Protein AF-A0A833SDC9-F1 (afdb_monomer_lite)

Sequence (68 aa):
MSASGVHNHHLTKDRWESYAENRAVNDPCLTNDVEVLHKAGANVKGTLQYLHECAGRKTTLKDVHDMV

Structure (mmCIF, N/CA/C/O backbone):
data_AF-A0A833SDC9-F1
#
_entry.id   AF-A0A833SDC9-F1
#
loop_
_atom_site.group_PDB
_atom_site.id
_atom_site.type_symbol
_atom_site.label_atom_id
_atom_site.label_alt_id
_atom_site.label_comp_id
_atom_site.label_asym_id
_atom_site.label_entity_id
_atom_site.label_seq_id
_atom_site.pdbx_PDB_ins_co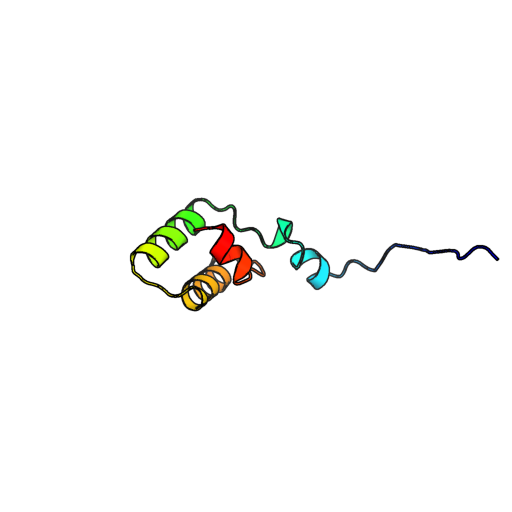de
_atom_site.Cartn_x
_atom_site.Cartn_y
_atom_site.Cartn_z
_atom_site.occupancy
_atom_site.B_iso_or_equiv
_atom_site.auth_seq_id
_atom_site.auth_comp_id
_atom_site.auth_asym_id
_atom_site.auth_atom_id
_atom_site.pdbx_PDB_model_num
ATOM 1 N N . MET A 1 1 ? 13.263 -2.368 -47.458 1.00 39.69 1 MET A N 1
ATOM 2 C CA . MET A 1 1 ? 13.885 -2.007 -46.168 1.00 39.69 1 MET A CA 1
ATOM 3 C C . MET A 1 1 ? 13.001 -2.562 -45.071 1.00 39.69 1 MET A C 1
ATOM 5 O O . MET A 1 1 ? 11.917 -2.039 -44.858 1.00 39.69 1 MET A O 1
ATOM 9 N N . SER A 1 2 ? 13.400 -3.674 -44.462 1.00 51.84 2 SER A N 1
ATOM 10 C CA . SER A 1 2 ? 12.651 -4.284 -43.363 1.00 51.84 2 SER A CA 1
ATOM 11 C C . SER A 1 2 ? 13.151 -3.650 -42.072 1.00 51.84 2 SER A C 1
ATOM 13 O O . SER A 1 2 ? 14.328 -3.787 -41.747 1.00 51.84 2 SER A O 1
ATOM 15 N N . ALA A 1 3 ? 12.297 -2.911 -41.366 1.00 59.69 3 ALA A N 1
ATOM 16 C CA . ALA A 1 3 ? 12.620 -2.451 -40.023 1.00 59.69 3 ALA A CA 1
ATOM 17 C C . ALA A 1 3 ? 12.753 -3.695 -39.134 1.00 59.69 3 ALA A C 1
ATOM 19 O O . ALA A 1 3 ? 11.748 -4.316 -38.790 1.00 59.69 3 ALA A O 1
ATOM 20 N N . SER A 1 4 ? 13.982 -4.109 -38.811 1.00 61.03 4 SER A N 1
ATOM 21 C CA . SER A 1 4 ? 14.214 -5.192 -37.856 1.00 61.03 4 SER A CA 1
ATOM 22 C C . SER A 1 4 ? 13.930 -4.657 -36.454 1.00 61.03 4 SER A C 1
ATOM 24 O O . SER A 1 4 ? 14.827 -4.231 -35.725 1.00 61.03 4 SER A O 1
ATOM 26 N N . GLY A 1 5 ? 12.653 -4.591 -36.098 1.00 58.38 5 GLY A N 1
ATOM 27 C CA . GLY A 1 5 ? 12.243 -4.260 -34.750 1.00 58.38 5 GLY A CA 1
ATOM 28 C C . GLY A 1 5 ? 12.589 -5.421 -33.829 1.00 58.38 5 GLY A C 1
ATOM 29 O O . GLY A 1 5 ? 11.853 -6.393 -33.727 1.00 58.38 5 GLY A O 1
ATOM 30 N N . VAL A 1 6 ? 13.721 -5.332 -33.140 1.00 56.53 6 VAL A N 1
ATOM 31 C CA . VAL A 1 6 ? 13.941 -6.141 -31.942 1.00 56.53 6 VAL A CA 1
ATOM 32 C C . VAL A 1 6 ? 13.058 -5.526 -30.859 1.00 56.53 6 VAL A C 1
ATOM 34 O O . VAL A 1 6 ? 13.468 -4.618 -30.140 1.00 56.53 6 VAL A O 1
ATOM 37 N N . HIS A 1 7 ? 11.799 -5.956 -30.796 1.00 64.00 7 HIS A N 1
ATOM 38 C CA . HIS A 1 7 ? 10.806 -5.419 -29.861 1.00 64.00 7 HIS A CA 1
ATOM 39 C C . HIS A 1 7 ? 10.922 -6.056 -28.470 1.00 64.00 7 HIS A C 1
ATOM 41 O O . HIS A 1 7 ? 9.926 -6.458 -27.886 1.00 64.00 7 HIS A O 1
ATOM 47 N N . ASN A 1 8 ? 12.127 -6.156 -27.915 1.00 63.06 8 ASN A N 1
ATOM 48 C CA . ASN A 1 8 ? 12.303 -6.561 -26.523 1.00 63.06 8 ASN A CA 1
ATOM 49 C C . ASN A 1 8 ? 12.949 -5.398 -25.788 1.00 63.06 8 ASN A C 1
ATOM 51 O O . ASN A 1 8 ? 14.171 -5.256 -25.754 1.00 63.06 8 ASN A O 1
ATOM 55 N N . HIS A 1 9 ? 12.115 -4.517 -25.233 1.00 66.56 9 HIS A N 1
ATOM 56 C CA . HIS A 1 9 ? 12.629 -3.516 -24.316 1.00 66.56 9 HIS A CA 1
ATOM 57 C C . HIS A 1 9 ? 13.246 -4.224 -23.109 1.00 66.56 9 HIS A C 1
ATOM 59 O O . HIS A 1 9 ? 12.650 -5.145 -22.555 1.00 66.56 9 HIS A O 1
ATOM 65 N N . HIS A 1 10 ? 14.419 -3.763 -22.686 1.00 71.88 10 HIS A N 1
ATOM 66 C CA . HIS A 1 10 ? 15.075 -4.270 -21.490 1.00 71.88 10 HIS A CA 1
ATOM 67 C C . HIS A 1 10 ? 14.128 -4.149 -20.278 1.00 71.88 10 HIS A C 1
ATOM 69 O O . HIS A 1 10 ? 13.701 -3.047 -19.917 1.00 71.88 10 HIS A O 1
ATOM 75 N N . LEU A 1 11 ? 13.757 -5.290 -19.689 1.00 78.81 11 LEU A N 1
ATOM 76 C CA . LEU A 1 11 ? 12.968 -5.359 -18.461 1.00 78.81 11 LEU A CA 1
ATOM 77 C C . LEU A 1 11 ? 13.891 -5.031 -17.285 1.00 78.81 11 LEU A C 1
ATOM 79 O O . LEU A 1 11 ? 14.632 -5.884 -16.808 1.00 78.81 11 LEU A O 1
ATOM 83 N N . THR A 1 12 ? 13.868 -3.779 -16.834 1.00 88.31 12 THR A N 1
ATOM 84 C CA . THR A 1 12 ? 14.506 -3.395 -15.571 1.00 88.31 12 THR A CA 1
ATOM 85 C C . THR A 1 12 ? 13.629 -3.811 -14.393 1.00 88.31 12 THR A C 1
ATOM 87 O O . THR A 1 12 ? 12.406 -3.911 -14.526 1.00 88.31 12 THR A O 1
ATOM 90 N N . LYS A 1 13 ? 14.239 -3.995 -13.215 1.00 87.44 13 LYS A N 1
ATOM 91 C CA . LYS A 1 13 ? 13.512 -4.273 -11.966 1.00 87.44 13 LYS A CA 1
ATOM 92 C C . LYS A 1 13 ? 12.425 -3.227 -11.699 1.00 87.44 13 LYS A C 1
ATOM 94 O O . LYS A 1 13 ? 11.288 -3.589 -11.423 1.00 87.44 13 LYS A O 1
ATOM 99 N N . ASP A 1 14 ? 12.741 -1.945 -11.884 1.00 86.88 14 ASP A N 1
ATOM 100 C CA . ASP A 1 14 ? 11.768 -0.866 -11.697 1.00 86.88 14 ASP A CA 1
ATOM 101 C C . ASP A 1 14 ? 10.571 -0.969 -12.643 1.00 86.88 14 ASP A C 1
ATOM 103 O O . ASP A 1 14 ? 9.437 -0.731 -12.231 1.00 86.88 14 ASP A O 1
ATOM 107 N N . ARG A 1 15 ? 10.810 -1.355 -13.902 1.00 86.62 15 ARG A N 1
ATOM 108 C CA . ARG A 1 15 ? 9.746 -1.534 -14.890 1.00 86.62 15 ARG A CA 1
ATOM 109 C C . ARG A 1 15 ? 8.901 -2.763 -14.579 1.00 86.62 15 ARG A C 1
ATOM 111 O O . ARG A 1 15 ? 7.680 -2.681 -14.675 1.00 86.62 15 ARG A O 1
ATOM 118 N N . TRP A 1 16 ? 9.533 -3.856 -14.159 1.00 89.12 16 TRP A N 1
ATOM 119 C CA . TRP A 1 16 ? 8.839 -5.053 -13.697 1.00 89.12 16 TRP A CA 1
ATOM 120 C C . TRP A 1 16 ? 7.915 -4.745 -12.512 1.00 89.12 16 TRP A C 1
ATOM 122 O O . TRP A 1 16 ? 6.720 -5.018 -12.574 1.00 89.12 16 TRP A O 1
ATOM 132 N N . GLU A 1 17 ? 8.423 -4.092 -11.469 1.00 90.69 17 GLU A N 1
ATOM 133 C CA . GLU A 1 17 ? 7.633 -3.727 -10.284 1.00 90.69 17 GLU A CA 1
ATOM 134 C C . GLU A 1 17 ? 6.515 -2.722 -10.590 1.00 90.69 17 GLU A C 1
ATOM 136 O O . GLU A 1 17 ? 5.543 -2.635 -9.845 1.00 90.69 17 GLU A O 1
ATOM 141 N N . SER A 1 18 ? 6.629 -1.966 -11.685 1.00 88.75 18 SER A N 1
ATOM 142 C CA . SER A 1 18 ? 5.607 -1.004 -12.097 1.00 88.75 18 SER A CA 1
ATOM 143 C C . SER A 1 18 ? 4.392 -1.633 -12.779 1.00 88.75 18 SER A C 1
ATOM 145 O O . SER A 1 18 ? 3.405 -0.927 -12.971 1.00 88.75 18 SER A O 1
ATOM 147 N N . TYR A 1 19 ? 4.412 -2.916 -13.157 1.00 90.88 19 TYR A N 1
ATOM 148 C CA . TYR A 1 19 ? 3.231 -3.569 -13.733 1.00 90.88 19 TYR A CA 1
ATOM 149 C C . TYR A 1 19 ? 2.102 -3.677 -12.704 1.00 90.88 19 TYR A C 1
ATOM 151 O O . TYR A 1 19 ? 2.353 -3.968 -11.539 1.00 90.88 19 TYR A O 1
ATOM 159 N N . ALA A 1 20 ? 0.851 -3.463 -13.127 1.00 90.19 20 ALA A N 1
ATOM 160 C CA . ALA A 1 20 ? -0.305 -3.450 -12.221 1.00 90.19 20 ALA A CA 1
ATOM 161 C C . ALA A 1 20 ? -0.426 -4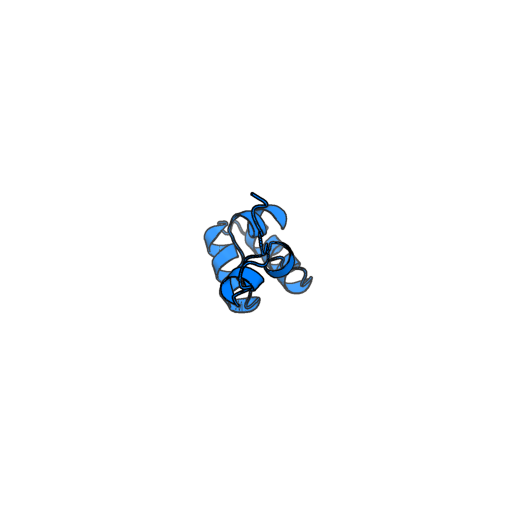.748 -11.403 1.00 90.19 20 ALA A C 1
ATOM 163 O O . ALA A 1 20 ? -0.648 -4.701 -10.199 1.00 90.19 20 ALA A O 1
ATOM 164 N N . GLU A 1 21 ? -0.166 -5.889 -12.038 1.00 90.62 21 GLU A N 1
ATOM 165 C CA . GLU A 1 21 ? -0.151 -7.219 -11.416 1.00 90.62 21 GLU A CA 1
ATOM 166 C C . GLU A 1 21 ? 0.878 -7.324 -10.277 1.00 90.62 21 GLU A C 1
ATOM 168 O O . GLU A 1 21 ? 0.623 -7.959 -9.255 1.00 90.62 21 GLU A O 1
ATOM 173 N N . ASN A 1 22 ? 2.025 -6.653 -10.426 1.00 91.31 22 ASN A N 1
ATOM 174 C CA . ASN A 1 22 ? 3.110 -6.650 -9.444 1.00 91.31 22 ASN A CA 1
ATOM 175 C C . ASN A 1 22 ? 2.911 -5.595 -8.342 1.00 91.31 22 ASN A C 1
ATOM 177 O O . ASN A 1 22 ? 3.473 -5.731 -7.254 1.00 91.31 22 ASN A O 1
ATOM 181 N N . ARG A 1 23 ? 2.095 -4.563 -8.593 1.00 93.25 23 ARG A N 1
ATOM 182 C CA . ARG A 1 23 ? 1.707 -3.556 -7.591 1.00 93.25 23 ARG A CA 1
ATOM 183 C C . ARG A 1 23 ? 0.503 -3.982 -6.755 1.00 93.25 23 ARG A C 1
ATOM 185 O O . ARG A 1 23 ? 0.401 -3.540 -5.616 1.00 93.25 23 ARG A O 1
ATOM 192 N N . ALA A 1 24 ? -0.380 -4.821 -7.300 1.00 90.88 24 ALA A N 1
ATOM 193 C CA . ALA A 1 24 ? -1.614 -5.252 -6.647 1.00 90.88 24 ALA A CA 1
ATOM 194 C C . ALA A 1 24 ? -1.350 -5.820 -5.244 1.00 90.88 24 ALA A C 1
ATOM 196 O O . ALA A 1 24 ? -0.434 -6.624 -5.054 1.00 90.88 24 ALA A O 1
ATOM 197 N N . VAL A 1 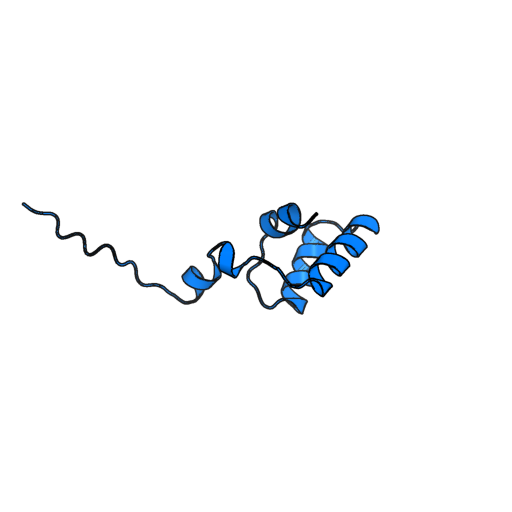25 ? -2.158 -5.419 -4.264 1.00 89.94 25 VAL A N 1
ATOM 198 C CA . VAL A 1 25 ? -2.112 -5.948 -2.897 1.00 89.94 25 VAL A CA 1
ATOM 199 C C . VAL A 1 25 ? -3.262 -6.932 -2.749 1.00 89.94 25 VAL A C 1
ATOM 201 O O . VAL A 1 25 ? -4.405 -6.535 -2.585 1.00 89.94 25 VAL A O 1
ATOM 204 N N . ASN A 1 26 ? -2.942 -8.223 -2.830 1.00 89.19 26 ASN A N 1
ATOM 205 C CA . ASN A 1 26 ? -3.914 -9.314 -2.686 1.00 89.19 26 ASN A CA 1
ATOM 206 C C . ASN A 1 26 ? -3.841 -9.981 -1.304 1.00 89.19 26 ASN A C 1
ATOM 208 O O . ASN A 1 26 ? -4.392 -11.061 -1.112 1.00 89.19 26 ASN A O 1
ATOM 212 N N . ASP A 1 27 ? -3.097 -9.388 -0.369 1.00 91.81 27 ASP A N 1
ATOM 213 C CA . ASP A 1 27 ? -3.011 -9.884 0.999 1.00 91.81 27 ASP A CA 1
ATOM 214 C C . ASP A 1 27 ? -4.343 -9.592 1.718 1.00 91.81 27 ASP A C 1
ATOM 216 O O . ASP A 1 27 ? -4.710 -8.415 1.853 1.00 91.81 27 ASP A O 1
ATOM 220 N N . PRO A 1 28 ? -5.087 -10.622 2.170 1.00 93.00 28 PRO A N 1
ATOM 221 C CA . PRO A 1 28 ? -6.372 -10.425 2.833 1.00 93.00 28 PRO A CA 1
ATOM 222 C C . PRO A 1 28 ? -6.268 -9.607 4.125 1.00 93.00 28 PRO A C 1
ATOM 224 O O . PRO A 1 28 ? -7.190 -8.855 4.435 1.00 93.00 28 PRO A O 1
ATOM 227 N N . CYS A 1 29 ? -5.156 -9.714 4.859 1.00 94.50 29 CYS A N 1
ATOM 228 C CA . CYS A 1 29 ? -4.935 -8.947 6.083 1.00 94.50 29 CYS A CA 1
ATOM 229 C C . CYS A 1 29 ? -4.796 -7.459 5.756 1.00 94.50 29 CYS A C 1
ATOM 231 O O . CYS A 1 29 ? -5.525 -6.640 6.308 1.00 94.50 29 CYS A O 1
ATOM 233 N N . LEU A 1 30 ? -3.949 -7.119 4.778 1.00 93.88 30 LEU A N 1
ATOM 234 C CA . LEU A 1 30 ? -3.762 -5.726 4.356 1.00 93.88 30 LEU A CA 1
ATOM 235 C C . LEU A 1 30 ? -5.033 -5.134 3.743 1.00 93.88 30 LEU A C 1
ATOM 237 O O . LEU A 1 30 ? -5.313 -3.955 3.933 1.00 93.88 30 LEU A O 1
ATOM 241 N N . THR A 1 31 ? -5.815 -5.947 3.032 1.00 94.19 31 THR A N 1
ATOM 242 C CA . THR A 1 31 ? -7.109 -5.521 2.479 1.00 94.19 31 THR A CA 1
ATOM 243 C C . THR A 1 31 ? -8.091 -5.174 3.598 1.00 94.19 31 THR A C 1
ATOM 245 O O . THR A 1 31 ? -8.694 -4.102 3.583 1.00 94.19 31 THR A O 1
ATOM 248 N N . ASN A 1 32 ? -8.191 -6.027 4.620 1.00 95.44 32 ASN A N 1
ATOM 249 C CA . ASN A 1 32 ? -9.020 -5.760 5.793 1.00 95.44 32 ASN A CA 1
ATOM 250 C C . ASN A 1 32 ? -8.553 -4.509 6.560 1.00 95.44 32 ASN A C 1
ATOM 252 O O . ASN A 1 32 ? -9.375 -3.692 6.973 1.00 95.44 32 ASN A O 1
ATOM 256 N N . ASP A 1 33 ? -7.244 -4.319 6.718 1.00 95.19 33 ASP A N 1
ATOM 257 C CA . ASP A 1 33 ? -6.694 -3.132 7.376 1.00 95.19 33 ASP A CA 1
ATOM 258 C C . ASP A 1 33 ? -7.023 -1.846 6.603 1.00 95.19 33 ASP A C 1
ATOM 260 O O . ASP A 1 33 ? -7.415 -0.845 7.205 1.00 95.19 33 ASP A O 1
ATOM 264 N N . VAL A 1 34 ? -6.934 -1.876 5.268 1.00 94.50 34 VAL A N 1
ATOM 265 C CA . VAL A 1 34 ? -7.327 -0.760 4.392 1.00 94.50 34 VAL A CA 1
ATOM 266 C C . VAL A 1 34 ? -8.805 -0.409 4.572 1.00 94.50 34 VAL A C 1
ATOM 268 O O . VAL A 1 34 ? -9.130 0.773 4.708 1.00 94.50 34 VAL A O 1
ATOM 271 N N . GLU A 1 35 ? -9.697 -1.400 4.650 1.00 94.50 35 GLU A N 1
ATOM 272 C CA . GLU A 1 35 ? -11.115 -1.153 4.936 1.00 94.50 35 GLU A CA 1
ATOM 273 C C . GLU A 1 35 ? -11.334 -0.508 6.310 1.00 94.50 35 GLU A C 1
ATOM 275 O O . GLU A 1 35 ? -12.153 0.406 6.445 1.00 94.50 35 GLU A O 1
ATOM 280 N N . VAL A 1 36 ? -10.631 -0.980 7.343 1.00 96.06 36 VAL A N 1
ATOM 281 C CA . VAL A 1 36 ? -10.726 -0.426 8.702 1.00 96.06 36 VAL A CA 1
ATOM 282 C C . VAL A 1 36 ? -10.247 1.025 8.718 1.00 96.06 36 VAL A C 1
ATOM 284 O O . VAL A 1 36 ? -10.943 1.892 9.251 1.00 96.06 36 VAL A O 1
ATOM 287 N N . LEU A 1 37 ? -9.105 1.312 8.088 1.00 95.00 37 LEU A N 1
ATOM 288 C CA . LEU A 1 37 ? -8.567 2.666 7.951 1.00 95.00 37 LEU A CA 1
ATOM 289 C C . LEU A 1 37 ? -9.539 3.581 7.201 1.00 95.00 37 LEU A C 1
ATOM 291 O O . LEU A 1 37 ? -9.793 4.703 7.642 1.00 95.00 37 LEU A O 1
ATOM 295 N N . HIS A 1 38 ? -10.127 3.099 6.105 1.00 93.00 38 HIS A N 1
ATOM 296 C CA . HIS A 1 38 ? -11.115 3.855 5.343 1.00 93.00 38 HIS A CA 1
ATOM 297 C C . HIS A 1 38 ? -12.355 4.187 6.187 1.00 93.00 38 HIS A C 1
ATOM 299 O O . HIS A 1 38 ? -12.756 5.349 6.260 1.00 93.00 38 HIS A O 1
ATOM 305 N N . LYS A 1 39 ? -12.917 3.197 6.895 1.00 93.81 39 LYS A N 1
ATOM 306 C CA . LYS A 1 39 ? -14.067 3.380 7.804 1.00 93.81 39 LYS A CA 1
ATOM 307 C C . LYS A 1 39 ? -13.750 4.337 8.960 1.00 93.81 39 LYS A C 1
ATOM 309 O O . LYS A 1 39 ? -14.638 5.050 9.418 1.00 93.81 39 LYS A O 1
ATOM 314 N N . ALA A 1 40 ? -12.494 4.391 9.402 1.00 95.38 40 ALA A N 1
ATOM 315 C CA . ALA A 1 40 ? -12.012 5.334 10.412 1.00 95.38 40 ALA A CA 1
ATOM 316 C C . ALA A 1 40 ? -11.763 6.759 9.870 1.00 95.38 40 ALA A C 1
ATOM 318 O O . ALA A 1 40 ? -11.396 7.650 10.636 1.00 95.38 40 ALA A O 1
ATOM 319 N N . GLY A 1 41 ? -11.959 6.994 8.568 1.00 93.94 41 GLY A N 1
ATOM 320 C CA . GLY A 1 41 ? -11.779 8.301 7.935 1.00 93.94 41 GLY A CA 1
ATOM 321 C C . GLY A 1 41 ? -10.338 8.613 7.529 1.00 93.94 41 GLY A C 1
ATOM 322 O O . GLY A 1 41 ? -10.014 9.778 7.279 1.00 93.94 41 GLY A O 1
ATOM 323 N N . ALA A 1 42 ? -9.458 7.609 7.452 1.00 95.19 42 ALA A N 1
ATOM 324 C CA . ALA A 1 42 ? -8.119 7.804 6.913 1.00 95.19 42 ALA A CA 1
ATOM 325 C C . ALA A 1 42 ? -8.200 8.268 5.453 1.00 95.19 42 ALA A C 1
ATOM 327 O O . ALA A 1 42 ? -8.967 7.747 4.640 1.00 95.19 42 ALA A O 1
ATOM 328 N N . ASN A 1 43 ? -7.386 9.264 5.106 1.00 93.38 43 ASN A N 1
ATOM 329 C CA . ASN A 1 43 ? -7.294 9.710 3.725 1.00 93.38 43 ASN A CA 1
ATOM 330 C C . ASN A 1 43 ? -6.458 8.724 2.890 1.00 93.38 43 ASN A C 1
ATOM 332 O O . ASN A 1 43 ? -5.568 8.044 3.398 1.00 93.38 43 ASN A O 1
ATOM 336 N N . VAL A 1 44 ? -6.696 8.720 1.578 1.00 92.69 44 VAL A N 1
ATOM 337 C CA . VAL A 1 44 ? -6.058 7.801 0.616 1.00 92.69 44 VAL A CA 1
ATOM 338 C C . VAL A 1 44 ? -4.523 7.863 0.661 1.00 92.69 44 VAL A C 1
ATOM 340 O O . VAL A 1 44 ? -3.860 6.853 0.447 1.00 92.69 44 VAL A O 1
ATOM 343 N N . LYS A 1 45 ? -3.929 9.025 0.978 1.00 94.25 45 LYS A N 1
ATOM 344 C CA . LYS A 1 45 ? -2.466 9.162 1.099 1.00 94.25 45 LYS A CA 1
ATOM 345 C C . LYS A 1 45 ? -1.923 8.470 2.350 1.00 94.25 45 LYS A C 1
ATOM 347 O O . LYS A 1 45 ? -0.869 7.851 2.270 1.00 94.25 45 LYS A O 1
ATOM 352 N N . GLY A 1 46 ? -2.636 8.556 3.472 1.00 94.38 46 GLY A N 1
ATOM 353 C CA . GLY A 1 46 ? -2.290 7.845 4.704 1.00 94.38 46 GLY A CA 1
ATOM 354 C C . GLY A 1 46 ? -2.396 6.332 4.528 1.00 94.38 46 GLY A C 1
ATOM 355 O O . GLY A 1 46 ? -1.483 5.603 4.900 1.00 94.38 46 GLY A O 1
ATOM 356 N N . THR A 1 47 ? -3.450 5.864 3.859 1.00 94.69 47 THR A N 1
ATOM 357 C CA . THR A 1 47 ? -3.605 4.445 3.507 1.00 94.69 47 THR A CA 1
ATOM 358 C C . THR A 1 47 ? -2.506 3.964 2.554 1.00 94.69 47 THR A C 1
ATOM 360 O O . THR A 1 47 ? -1.965 2.875 2.729 1.00 94.69 47 THR A O 1
ATOM 363 N N . LEU A 1 48 ? -2.120 4.784 1.570 1.00 95.12 48 LEU A N 1
ATOM 364 C CA . LEU A 1 48 ? -0.997 4.472 0.684 1.00 95.12 48 LEU A CA 1
ATOM 365 C C . LEU A 1 48 ? 0.322 4.342 1.457 1.00 95.12 48 LEU A C 1
ATOM 367 O O . LEU A 1 48 ? 1.081 3.410 1.207 1.00 95.12 48 LEU A O 1
ATOM 371 N N . GLN A 1 49 ? 0.581 5.256 2.395 1.00 94.88 49 GLN A N 1
ATOM 372 C CA . GLN A 1 49 ? 1.778 5.209 3.232 1.00 94.88 49 GLN A CA 1
ATOM 373 C C . GLN A 1 49 ? 1.829 3.921 4.064 1.00 94.88 49 GLN A C 1
ATOM 375 O O . GLN A 1 49 ? 2.853 3.242 4.055 1.00 94.88 49 GLN A O 1
ATOM 380 N N . TYR A 1 50 ? 0.712 3.538 4.690 1.00 94.75 50 TYR A N 1
ATOM 381 C CA . TYR A 1 50 ? 0.592 2.262 5.401 1.00 94.75 50 TYR A CA 1
ATOM 382 C C . TYR A 1 50 ? 0.966 1.066 4.507 1.00 94.75 50 TYR A C 1
ATOM 384 O O . TYR A 1 50 ? 1.775 0.219 4.881 1.00 94.75 50 TYR A O 1
ATOM 392 N N . LEU A 1 51 ? 0.445 1.021 3.277 1.00 94.38 51 LEU A N 1
ATOM 393 C CA . LEU A 1 51 ? 0.763 -0.059 2.341 1.00 94.38 51 LEU A CA 1
ATOM 394 C C . LEU A 1 51 ? 2.235 -0.070 1.907 1.00 94.38 51 LEU A C 1
ATOM 396 O O . LEU A 1 51 ? 2.779 -1.148 1.680 1.00 94.38 51 LEU A O 1
ATOM 400 N N . HIS A 1 52 ? 2.904 1.080 1.796 1.00 93.50 52 HIS A N 1
ATOM 401 C CA . HIS A 1 52 ? 4.348 1.112 1.520 1.00 93.50 52 HIS A CA 1
ATOM 402 C C . HIS A 1 52 ? 5.169 0.540 2.677 1.00 93.50 52 HIS A C 1
ATOM 404 O O . HIS A 1 52 ? 6.160 -0.146 2.427 1.00 93.50 52 HIS A O 1
ATOM 410 N N . GLU A 1 53 ? 4.743 0.776 3.917 1.00 93.50 53 GLU A N 1
ATOM 411 C CA . GLU A 1 53 ? 5.408 0.269 5.121 1.00 93.50 53 GLU A CA 1
ATOM 412 C C . GLU A 1 53 ? 5.197 -1.243 5.313 1.00 93.50 53 GLU A C 1
ATOM 414 O O . GLU A 1 53 ? 6.116 -1.937 5.747 1.00 93.50 53 GLU A O 1
ATOM 419 N N . CYS A 1 54 ? 4.025 -1.771 4.942 1.00 91.12 54 CYS A N 1
ATOM 420 C CA . CYS A 1 54 ? 3.664 -3.167 5.207 1.00 91.12 54 CYS A CA 1
ATOM 421 C C . CYS A 1 54 ? 3.799 -4.112 4.002 1.00 91.12 54 CYS A C 1
ATOM 423 O O . CYS A 1 54 ? 4.189 -5.265 4.173 1.00 91.12 54 CYS A O 1
ATOM 425 N N . ALA A 1 55 ? 3.476 -3.665 2.782 1.00 84.50 55 ALA A N 1
ATOM 426 C CA . ALA A 1 55 ? 3.365 -4.556 1.621 1.00 84.50 55 ALA A CA 1
ATOM 427 C C . ALA A 1 55 ? 4.683 -4.743 0.856 1.00 84.50 55 ALA A C 1
ATOM 429 O O . ALA A 1 55 ? 4.813 -5.701 0.092 1.00 84.50 55 ALA A O 1
ATOM 430 N N . GLY A 1 56 ? 5.637 -3.811 0.983 1.00 81.38 56 GLY A N 1
ATOM 431 C CA . GLY A 1 56 ? 6.886 -3.829 0.208 1.00 81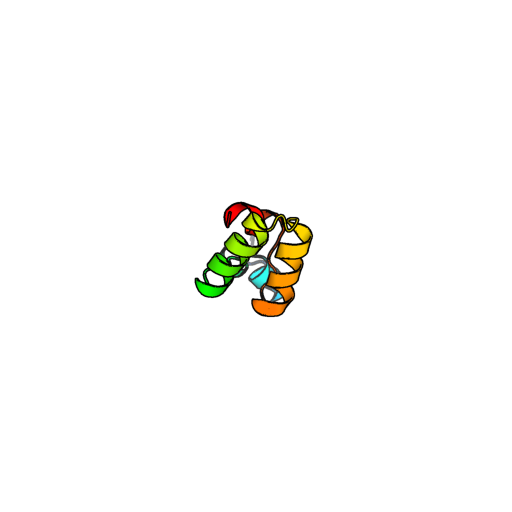.38 56 GLY 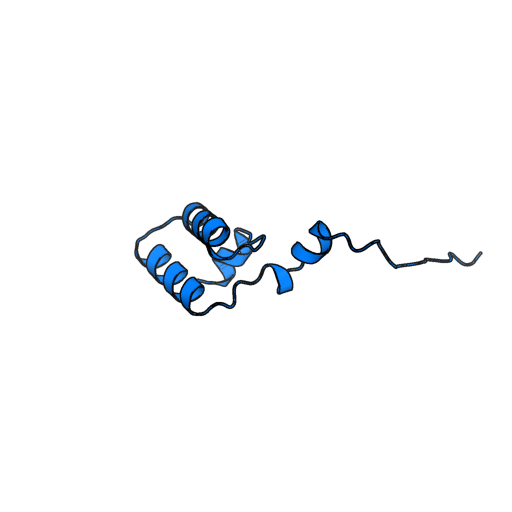A CA 1
ATOM 432 C C . GLY A 1 56 ? 6.682 -3.753 -1.314 1.00 81.38 56 GLY A C 1
ATOM 433 O O . GLY A 1 56 ? 7.562 -4.144 -2.079 1.00 81.38 56 GLY A O 1
ATOM 434 N N . ARG A 1 57 ? 5.513 -3.278 -1.766 1.00 85.81 57 ARG A N 1
ATOM 435 C CA . ARG A 1 57 ? 5.138 -3.129 -3.181 1.00 85.81 57 ARG A CA 1
ATOM 436 C C . ARG A 1 57 ? 5.082 -1.655 -3.561 1.00 85.81 57 ARG A C 1
ATOM 438 O O . ARG A 1 57 ? 4.797 -0.797 -2.731 1.00 85.81 57 ARG A O 1
ATOM 445 N N . LYS A 1 58 ? 5.289 -1.359 -4.847 1.00 90.31 58 LYS A N 1
ATOM 446 C CA . LYS A 1 58 ? 5.159 -0.004 -5.410 1.00 90.31 58 LYS A CA 1
ATOM 447 C C . LYS A 1 58 ? 3.693 0.378 -5.648 1.00 90.31 58 LYS A C 1
ATOM 449 O O . LYS A 1 58 ? 3.343 0.808 -6.741 1.00 90.31 58 LYS A O 1
ATOM 454 N N . THR A 1 59 ? 2.829 0.197 -4.655 1.00 92.69 59 THR A N 1
ATOM 455 C CA . THR A 1 59 ? 1.420 0.604 -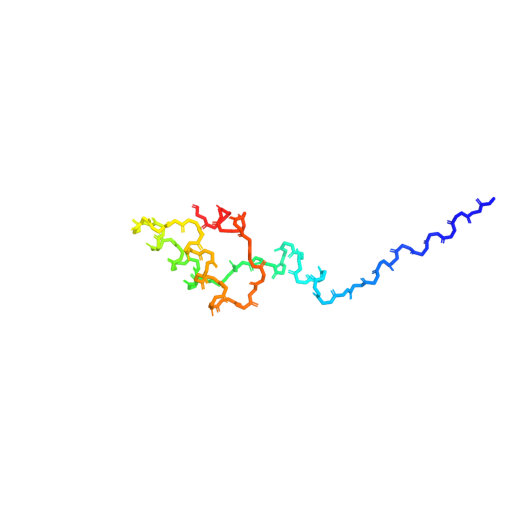4.727 1.00 92.69 59 THR A CA 1
ATOM 456 C C . THR A 1 59 ? 1.282 2.086 -5.059 1.00 92.69 59 THR A C 1
ATOM 458 O O . THR A 1 59 ? 2.133 2.912 -4.718 1.00 92.69 59 THR A O 1
ATOM 461 N N . THR A 1 60 ? 0.191 2.422 -5.738 1.00 94.75 60 THR A N 1
ATOM 462 C CA . THR A 1 60 ? -0.173 3.782 -6.142 1.00 94.75 60 THR A CA 1
ATOM 463 C C . THR A 1 60 ? -1.512 4.185 -5.531 1.00 94.75 60 THR A C 1
ATOM 465 O O . THR A 1 60 ? -2.263 3.346 -5.042 1.00 94.75 60 THR A O 1
ATOM 468 N N . LEU A 1 61 ? -1.858 5.474 -5.605 1.00 94.31 61 LEU A N 1
ATOM 469 C CA . LEU A 1 61 ? -3.175 5.956 -5.162 1.00 94.31 61 LEU A CA 1
ATOM 470 C C . LEU A 1 61 ? -4.329 5.265 -5.896 1.00 94.31 61 LEU A C 1
ATOM 472 O O . LEU A 1 61 ? -5.366 5.019 -5.293 1.00 94.31 61 LEU A O 1
ATOM 476 N N . LYS A 1 62 ? -4.144 4.939 -7.183 1.00 93.81 62 LYS A N 1
ATOM 477 C CA . LYS A 1 62 ? -5.143 4.187 -7.944 1.00 93.81 62 LYS A CA 1
ATOM 478 C C . LYS A 1 62 ? -5.352 2.802 -7.337 1.00 93.81 62 LYS A C 1
ATOM 480 O O . LYS A 1 62 ? -6.489 2.415 -7.128 1.00 93.81 62 LYS A O 1
ATOM 485 N N . ASP A 1 63 ? -4.263 2.108 -7.011 1.00 93.69 63 ASP A N 1
ATOM 486 C CA . ASP A 1 63 ? -4.354 0.767 -6.434 1.00 93.69 63 ASP A CA 1
ATOM 487 C C . ASP A 1 63 ? -5.089 0.807 -5.072 1.00 93.69 63 ASP A C 1
ATOM 489 O O . ASP A 1 63 ? -5.866 -0.089 -4.786 1.00 93.69 63 ASP A O 1
ATOM 493 N N . VAL A 1 64 ? -4.935 1.876 -4.273 1.00 93.00 64 VAL A N 1
ATOM 494 C CA . VAL A 1 64 ? -5.724 2.079 -3.034 1.00 93.00 64 VAL A CA 1
ATOM 495 C C . VAL A 1 64 ? -7.211 2.292 -3.323 1.00 93.00 64 VAL A C 1
ATOM 497 O O . VAL A 1 64 ? -8.050 1.761 -2.606 1.00 93.00 64 VAL A O 1
ATOM 500 N N . HIS A 1 65 ? -7.547 3.072 -4.354 1.00 91.50 65 HIS A N 1
ATOM 501 C CA . HIS A 1 65 ? -8.940 3.269 -4.763 1.00 91.50 65 HIS A CA 1
ATOM 502 C C . HIS A 1 65 ? -9.594 1.979 -5.256 1.00 91.50 65 HIS A C 1
ATOM 504 O O . HIS A 1 65 ? -10.772 1.781 -5.002 1.00 91.50 65 HIS A O 1
ATOM 510 N N . ASP A 1 66 ? -8.843 1.113 -5.935 1.00 90.94 66 ASP A N 1
ATOM 511 C CA . ASP A 1 66 ? -9.354 -0.161 -6.443 1.00 90.94 66 ASP A CA 1
ATOM 512 C C . ASP A 1 66 ? -9.586 -1.197 -5.311 1.00 90.94 66 ASP A C 1
ATOM 514 O O . ASP A 1 66 ? -10.218 -2.225 -5.548 1.00 90.94 66 ASP A O 1
ATOM 518 N N . MET A 1 67 ? -9.085 -0.945 -4.090 1.00 89.56 67 MET A N 1
ATOM 519 C CA . MET A 1 67 ? -9.227 -1.829 -2.918 1.00 89.56 67 MET A CA 1
ATOM 520 C C . MET A 1 67 ? -10.445 -1.531 -2.026 1.00 89.56 67 MET A C 1
ATOM 522 O O . MET A 1 67 ? -10.759 -2.358 -1.172 1.00 89.56 67 MET A O 1
ATOM 526 N N . VAL A 1 68 ? -11.080 -0.362 -2.164 1.00 81.12 68 VAL A N 1
ATOM 527 C CA . VAL A 1 68 ? -12.157 0.140 -1.282 1.00 81.12 68 VAL A CA 1
ATOM 528 C C . VAL A 1 68 ? -13.447 0.308 -2.069 1.00 81.12 68 VAL A C 1
ATOM 530 O O . VAL A 1 68 ? -14.501 -0.132 -1.562 1.00 81.12 68 VAL A O 1
#

Radius of gyration: 16.65 Å; chains: 1; bounding box: 29×20×57 Å

Secondary structure (DSSP, 8-state):
------------HHHHHTSHHHH----HHHHHHHHHHHHTT--HHHHHHHHHHHH-S---HHHHHTT-

Foldseek 3Di:
DDPPPPPDDDDDPVNVLPDPVNQADPDPVLLVVLVVCVVVVNDLVNNVVVCVVPVVGPHDSVNSVVSD

pLDDT: mean 86.9, std 12.41, range [39.69, 96.06]

Organism: Phytophthora infestans (NCBI:txid4787)